Protein AF-A0A658NLT1-F1 (afdb_monomer)

Nearest PDB structures (foldseek):
  8v9l-assembly1_z  TM=5.622E-01  e=1.748E-01  Mycolicibacterium smegmatis MC2 155
  8v9j-assembly1_z  TM=5.842E-01  e=4.880E-01  Mycolicibacterium smegmatis MC2 155
  3obw-assembly1_A-2  TM=7.477E-01  e=3.549E+00  Saccharolobus solfataricus
  8rdv-assembly1_B  TM=6.171E-01  e=3.801E+00  Psychrobacter urativorans

Mean predicted aligned error: 10.51 Å

pLDDT: mean 72.24, std 15.71, range [43.0, 91.81]

Solvent-accessible surface area (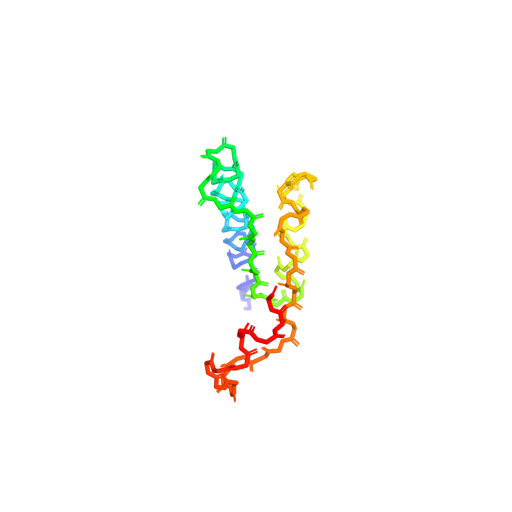backbone atoms only — not comparable to full-atom values): 4922 Å² total; per-residue (Å²): 140,79,83,83,65,62,63,63,56,51,50,51,52,52,52,32,46,52,51,33,51,51,49,45,50,34,50,77,68,62,73,51,88,69,43,77,49,77,57,57,71,71,56,46,54,52,32,62,76,59,35,52,73,75,53,47,67,33,52,72,41,80,53,87,64,80,66,91,75,62,64,82,77,60,66,72,77,81,110

Structure (mmCIF, N/CA/C/O backbone):
data_AF-A0A658NLT1-F1
#
_entry.id   AF-A0A658NLT1-F1
#
loop_
_atom_site.group_PDB
_atom_site.id
_atom_site.type_symbol
_atom_site.label_atom_id
_atom_site.label_alt_id
_atom_site.label_comp_id
_atom_site.label_asym_id
_atom_site.label_entity_id
_atom_site.label_seq_id
_atom_site.pdbx_PDB_ins_code
_atom_site.Cartn_x
_atom_site.Cartn_y
_atom_site.Cartn_z
_atom_site.occupancy
_atom_site.B_iso_or_equiv
_atom_site.auth_seq_id
_ato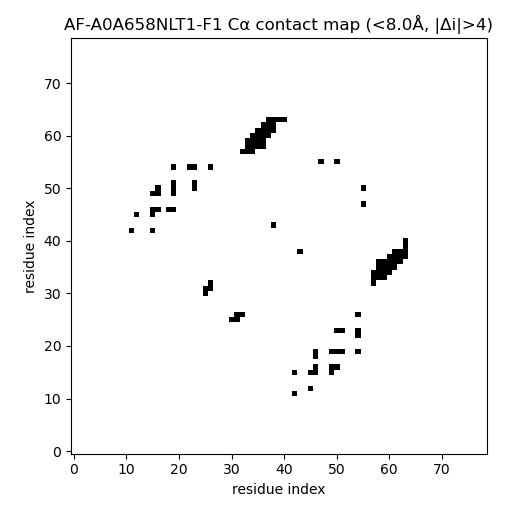m_site.auth_comp_id
_atom_site.auth_asym_id
_atom_site.auth_atom_id
_atom_site.pdbx_PDB_model_num
ATOM 1 N N . MET A 1 1 ? 19.417 9.145 -29.743 1.00 45.53 1 MET A N 1
ATOM 2 C CA . MET A 1 1 ? 19.053 8.096 -28.769 1.00 45.53 1 MET A CA 1
ATOM 3 C C . MET A 1 1 ? 18.768 8.766 -27.427 1.00 45.53 1 MET A C 1
ATOM 5 O O . MET A 1 1 ? 19.706 9.065 -26.705 1.00 45.53 1 MET A O 1
ATOM 9 N N . GLN A 1 2 ? 17.513 9.120 -27.138 1.00 47.41 2 GLN A N 1
ATOM 10 C CA . GLN A 1 2 ? 17.132 9.738 -25.858 1.00 47.41 2 GLN A CA 1
ATOM 11 C C . GLN A 1 2 ? 16.672 8.626 -24.901 1.00 47.41 2 GLN A C 1
ATOM 13 O O . GLN A 1 2 ? 15.811 7.839 -25.301 1.00 47.41 2 GLN A O 1
ATOM 18 N N 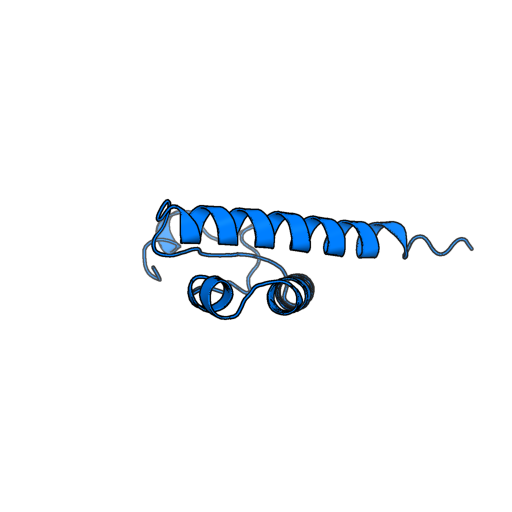. PRO A 1 3 ? 17.206 8.505 -23.674 1.00 49.81 3 PRO A N 1
ATOM 19 C CA . PRO A 1 3 ? 16.751 7.480 -22.745 1.00 49.81 3 PRO A CA 1
ATOM 20 C C . PRO A 1 3 ? 15.404 7.905 -22.142 1.00 49.81 3 PRO A C 1
ATOM 22 O O . PRO A 1 3 ? 15.339 8.675 -21.189 1.00 49.81 3 PRO A O 1
ATOM 25 N N . GLN A 1 4 ? 14.304 7.399 -22.701 1.00 54.97 4 GLN A N 1
ATOM 26 C CA . GLN A 1 4 ? 12.925 7.640 -22.240 1.00 54.97 4 GLN A CA 1
ATOM 27 C C . GLN A 1 4 ? 12.573 6.889 -20.933 1.00 54.97 4 GLN A C 1
ATOM 29 O O . GLN A 1 4 ? 11.403 6.656 -20.634 1.00 54.97 4 GLN A O 1
ATOM 34 N N . THR A 1 5 ? 13.569 6.462 -20.154 1.00 53.91 5 THR A N 1
ATOM 35 C CA . THR A 1 5 ? 13.402 5.532 -19.025 1.00 53.91 5 THR A CA 1
ATOM 36 C C . THR A 1 5 ? 13.220 6.214 -17.666 1.00 53.91 5 THR A C 1
ATOM 38 O O . THR A 1 5 ? 12.758 5.569 -16.730 1.00 53.91 5 THR A O 1
ATOM 41 N N . LEU A 1 6 ? 13.522 7.510 -17.543 1.00 55.31 6 LEU A N 1
ATOM 42 C CA . LEU A 1 6 ? 13.495 8.236 -16.263 1.00 55.31 6 LEU A CA 1
ATOM 43 C C . LEU A 1 6 ? 12.092 8.676 -15.770 1.00 55.31 6 LEU A C 1
ATOM 45 O O . LEU A 1 6 ? 11.840 8.528 -14.573 1.00 55.31 6 LEU A O 1
ATOM 49 N N . PRO A 1 7 ? 11.149 9.152 -16.616 1.00 62.12 7 PRO A N 1
ATOM 50 C CA . PRO A 1 7 ? 9.857 9.664 -16.134 1.00 62.12 7 PRO A CA 1
ATOM 51 C C . PRO A 1 7 ? 8.971 8.573 -15.527 1.00 62.12 7 PRO A C 1
ATOM 53 O O . PRO A 1 7 ? 8.475 8.719 -14.416 1.00 62.12 7 PRO A O 1
ATOM 56 N N . LYS A 1 8 ? 8.857 7.428 -16.212 1.00 64.81 8 LYS A N 1
ATOM 57 C CA . LYS A 1 8 ? 7.968 6.329 -15.802 1.00 64.81 8 LYS A CA 1
ATOM 58 C C . LYS A 1 8 ? 8.357 5.707 -14.464 1.00 64.81 8 LYS A C 1
ATOM 60 O O . LYS A 1 8 ? 7.491 5.289 -13.705 1.00 64.81 8 LYS A O 1
ATOM 65 N N . GLN A 1 9 ? 9.655 5.622 -14.169 1.00 69.31 9 GLN A N 1
ATOM 66 C CA . GLN A 1 9 ? 10.118 5.089 -12.886 1.00 69.31 9 GLN A CA 1
ATOM 67 C C . GLN A 1 9 ? 9.873 6.070 -11.740 1.00 69.31 9 GLN A C 1
ATOM 69 O O . GLN A 1 9 ? 9.518 5.651 -10.639 1.00 69.31 9 GLN A O 1
ATOM 74 N N . HIS A 1 10 ? 10.033 7.369 -12.002 1.00 75.56 10 HIS A N 1
ATOM 75 C CA . HIS A 1 10 ? 9.713 8.399 -11.025 1.00 75.56 10 HIS A CA 1
ATOM 76 C C . HIS A 1 10 ? 8.209 8.439 -10.736 1.00 75.56 10 HIS A C 1
ATOM 78 O O . HIS A 1 10 ? 7.817 8.364 -9.576 1.00 75.56 10 HIS A O 1
ATOM 84 N N . GLU A 1 11 ? 7.374 8.444 -11.775 1.00 81.75 11 GLU A N 1
ATOM 85 C CA . GLU A 1 11 ? 5.914 8.395 -11.649 1.00 81.75 11 GLU A CA 1
ATOM 86 C C . GLU A 1 11 ? 5.443 7.140 -10.913 1.00 81.75 11 GLU A C 1
ATOM 88 O O . GLU A 1 11 ? 4.617 7.242 -10.014 1.00 81.75 11 GLU A O 1
ATOM 93 N N . ALA A 1 12 ? 6.014 5.965 -11.205 1.00 81.19 12 ALA A N 1
ATOM 94 C CA . ALA A 1 12 ? 5.688 4.742 -10.473 1.00 81.19 12 ALA A CA 1
ATOM 95 C C . ALA A 1 12 ? 6.019 4.858 -8.976 1.00 81.19 12 ALA A C 1
ATOM 97 O O . ALA A 1 12 ? 5.260 4.387 -8.131 1.00 81.19 12 ALA A O 1
ATOM 98 N N . LYS A 1 13 ? 7.133 5.505 -8.623 1.00 82.94 13 LYS A N 1
ATOM 99 C CA . LYS A 1 13 ? 7.496 5.725 -7.220 1.00 82.94 13 LYS A CA 1
ATOM 100 C C . LYS A 1 13 ? 6.546 6.708 -6.535 1.00 82.94 13 LYS A C 1
ATOM 102 O O . LYS A 1 13 ? 6.123 6.433 -5.416 1.00 82.94 13 LYS A O 1
ATOM 107 N N . VAL A 1 14 ? 6.213 7.817 -7.194 1.00 86.81 14 VAL A N 1
ATOM 108 C CA . VAL A 1 14 ? 5.245 8.800 -6.680 1.00 86.81 14 VAL A CA 1
ATOM 109 C C . VAL A 1 14 ? 3.890 8.128 -6.470 1.00 86.81 14 VAL A C 1
ATOM 111 O O . VAL A 1 14 ? 3.340 8.182 -5.376 1.00 86.81 14 VAL A O 1
ATOM 114 N N . PHE A 1 15 ? 3.419 7.374 -7.461 1.00 86.62 15 PHE A N 1
ATOM 115 C CA . PHE A 1 15 ? 2.159 6.647 -7.379 1.00 86.62 15 PHE A CA 1
ATOM 116 C C . PHE A 1 15 ? 2.150 5.604 -6.250 1.00 86.62 15 PHE A C 1
ATOM 118 O O . PHE A 1 15 ? 1.165 5.477 -5.525 1.00 86.62 15 PHE A O 1
ATOM 125 N N . ALA A 1 16 ? 3.261 4.888 -6.038 1.00 87.56 16 ALA A N 1
ATOM 126 C CA . ALA A 1 16 ? 3.393 3.968 -4.910 1.00 87.56 16 ALA A CA 1
ATOM 127 C C . ALA A 1 16 ? 3.302 4.691 -3.552 1.00 87.56 16 ALA A C 1
ATOM 129 O O . ALA A 1 16 ? 2.691 4.165 -2.623 1.00 87.56 16 ALA A O 1
ATOM 130 N N . GLN A 1 17 ? 3.879 5.893 -3.432 1.00 89.06 17 GLN A N 1
ATOM 131 C CA . GLN A 1 17 ? 3.794 6.703 -2.211 1.00 89.06 17 GLN A CA 1
ATOM 132 C C . GLN A 1 17 ? 2.367 7.187 -1.942 1.00 89.06 17 GLN A C 1
ATOM 134 O O . GLN A 1 17 ? 1.906 7.104 -0.804 1.00 89.06 17 GLN A O 1
AT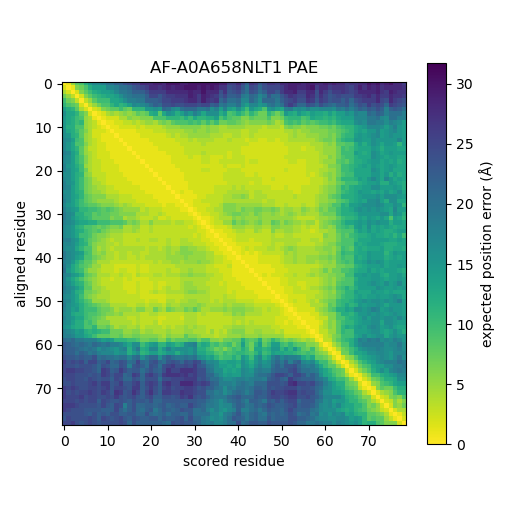OM 139 N N . GLU A 1 18 ? 1.652 7.640 -2.971 1.00 91.25 18 GLU A N 1
ATOM 140 C CA . GLU A 1 18 ? 0.251 8.050 -2.835 1.00 91.25 18 GLU A CA 1
ATOM 141 C C . GLU A 1 18 ? -0.634 6.879 -2.393 1.00 91.25 18 GLU A C 1
ATOM 143 O O . GLU A 1 18 ? -1.376 7.000 -1.419 1.00 91.25 18 GLU A O 1
ATOM 148 N N . LEU A 1 19 ? -0.478 5.709 -3.023 1.00 88.75 19 LEU A N 1
ATOM 149 C CA . LEU A 1 19 ? -1.169 4.478 -2.625 1.00 88.75 19 LEU A CA 1
ATOM 150 C C . LEU A 1 19 ? -0.887 4.101 -1.168 1.00 88.75 19 LEU A C 1
ATOM 152 O O . LEU A 1 19 ? -1.815 3.788 -0.421 1.00 88.75 19 LEU A O 1
ATOM 156 N N . ALA A 1 20 ? 0.379 4.146 -0.749 1.00 88.81 20 ALA A N 1
ATOM 157 C CA . ALA A 1 20 ? 0.756 3.854 0.628 1.00 88.81 20 ALA A CA 1
ATOM 158 C C . ALA A 1 20 ? 0.100 4.829 1.613 1.00 88.81 20 ALA A C 1
ATOM 160 O O . ALA A 1 20 ? -0.424 4.403 2.643 1.00 88.81 20 ALA A O 1
ATOM 161 N N . GLN A 1 21 ? 0.053 6.119 1.273 1.00 91.00 21 GLN A N 1
ATOM 162 C CA . GLN A 1 21 ? -0.592 7.135 2.097 1.00 91.00 21 GLN A CA 1
ATOM 163 C C . GLN A 1 21 ? -2.108 6.917 2.206 1.00 91.00 21 GLN A C 1
ATOM 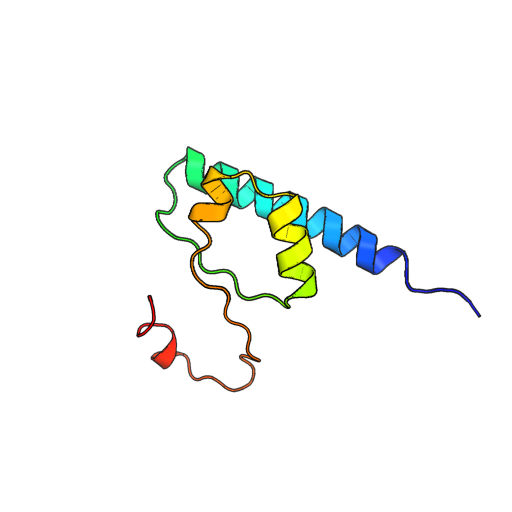165 O O . GLN A 1 21 ? -2.659 7.045 3.304 1.00 91.00 21 GLN A O 1
ATOM 170 N N . THR A 1 22 ? -2.779 6.561 1.108 1.00 89.62 22 THR A N 1
ATOM 171 C CA . THR A 1 22 ? -4.214 6.245 1.100 1.00 89.62 22 THR A CA 1
ATOM 172 C C . THR A 1 22 ? -4.517 4.996 1.923 1.00 89.62 22 THR A C 1
ATOM 174 O O . THR A 1 22 ? -5.437 5.007 2.741 1.00 89.62 22 THR A O 1
ATOM 177 N N . LEU A 1 23 ? -3.728 3.930 1.761 1.00 88.56 23 LEU A N 1
ATOM 178 C CA . LEU A 1 23 ? -3.894 2.692 2.526 1.00 88.56 23 LEU A CA 1
ATOM 179 C C . LEU A 1 23 ? -3.643 2.919 4.019 1.00 88.56 23 LEU A C 1
ATOM 181 O O . LEU A 1 23 ? -4.414 2.441 4.848 1.00 88.56 23 LEU A O 1
ATOM 185 N N . TYR A 1 24 ? -2.626 3.708 4.366 1.00 89.25 24 TYR A N 1
ATOM 186 C CA . TYR A 1 24 ? -2.374 4.117 5.743 1.00 89.25 24 TYR A CA 1
ATOM 187 C C . TYR A 1 24 ? -3.567 4.884 6.328 1.00 89.25 24 TYR A C 1
ATOM 189 O O . TYR A 1 24 ? -4.056 4.550 7.407 1.00 89.25 24 TYR A O 1
ATOM 197 N N . GLN A 1 25 ? -4.086 5.889 5.615 1.00 90.38 25 GLN A N 1
ATOM 198 C CA . GLN A 1 25 ? -5.241 6.663 6.077 1.00 90.38 25 GLN A CA 1
ATOM 199 C C . GLN A 1 25 ? -6.471 5.775 6.262 1.00 90.38 25 GLN A C 1
ATOM 201 O O . GLN A 1 25 ? -7.105 5.819 7.316 1.00 90.38 25 GLN A O 1
ATOM 206 N N . GLY A 1 26 ? -6.776 4.916 5.289 1.00 89.56 26 GLY A N 1
ATOM 207 C CA . GLY A 1 26 ? -7.893 3.981 5.390 1.00 89.56 26 GLY A CA 1
ATOM 208 C C . GLY A 1 26 ? -7.723 2.965 6.527 1.00 89.56 26 GLY A C 1
ATOM 209 O O . GLY A 1 26 ? -8.687 2.690 7.236 1.00 89.56 26 GLY A O 1
ATOM 210 N N . ARG A 1 27 ? -6.496 2.496 6.799 1.00 88.31 27 ARG A N 1
ATOM 211 C CA . ARG A 1 27 ? -6.193 1.688 7.991 1.00 88.31 27 ARG A CA 1
ATOM 212 C C . ARG A 1 27 ? -6.452 2.467 9.279 1.00 88.31 27 ARG A C 1
ATOM 214 O O . ARG A 1 27 ? -7.153 1.978 10.156 1.00 88.31 27 ARG A O 1
ATOM 221 N N . THR A 1 28 ? -5.880 3.663 9.420 1.00 89.06 28 THR A N 1
ATOM 222 C CA . THR A 1 28 ? -5.993 4.464 10.659 1.00 89.06 28 THR A CA 1
ATOM 223 C C . THR A 1 28 ? -7.415 4.941 10.947 1.00 89.06 28 THR A C 1
ATOM 225 O O . THR A 1 28 ? -7.780 5.106 12.107 1.00 89.06 28 THR A O 1
ATOM 228 N N . SER A 1 29 ? -8.229 5.113 9.907 1.00 91.81 29 SER A N 1
ATOM 229 C CA . SER A 1 29 ? -9.652 5.445 10.014 1.00 91.81 29 SER A CA 1
ATOM 230 C C . SER A 1 29 ? -10.560 4.217 10.144 1.00 91.81 29 SER A C 1
ATOM 232 O O . SER A 1 29 ? -11.776 4.376 10.214 1.00 91.81 29 SER A O 1
ATOM 234 N N . ASN A 1 30 ? -9.999 2.999 10.193 1.00 85.75 30 ASN A N 1
ATOM 235 C CA . ASN A 1 30 ? -10.741 1.734 10.163 1.00 85.75 30 ASN A CA 1
ATOM 236 C C . ASN A 1 30 ? -11.735 1.631 8.986 1.00 85.75 30 ASN A C 1
ATOM 238 O O . ASN A 1 30 ? -12.759 0.954 9.090 1.00 85.75 30 ASN A O 1
ATOM 242 N N . ALA A 1 31 ? -11.440 2.280 7.856 1.00 87.19 31 ALA A N 1
ATOM 243 C CA . ALA A 1 31 ? -12.291 2.267 6.668 1.00 87.19 31 ALA A CA 1
ATOM 244 C C . ALA A 1 31 ? -12.344 0.884 5.995 1.00 87.19 31 ALA A C 1
ATOM 246 O O . ALA A 1 31 ? -13.317 0.556 5.319 1.00 87.19 31 ALA A O 1
ATOM 247 N N . PHE A 1 32 ? -11.312 0.059 6.188 1.00 80.69 32 PHE A N 1
ATOM 248 C CA . PHE A 1 32 ? -11.262 -1.320 5.712 1.00 80.69 32 PHE A CA 1
ATOM 249 C C . PHE A 1 32 ? -10.509 -2.212 6.705 1.00 80.69 32 PHE A C 1
ATOM 251 O O . PHE A 1 32 ? -9.685 -1.740 7.484 1.00 80.69 32 PHE A O 1
ATOM 258 N N . LYS A 1 33 ? -10.787 -3.521 6.670 1.00 78.12 33 LYS A N 1
ATOM 259 C CA . LYS A 1 33 ? -10.082 -4.535 7.481 1.00 78.12 33 LYS A CA 1
ATOM 260 C C . LYS A 1 33 ? -9.047 -5.332 6.687 1.00 78.12 33 LYS A C 1
ATOM 262 O O . LYS A 1 33 ? -8.113 -5.865 7.272 1.00 78.12 33 LYS A O 1
ATOM 267 N N . ARG A 1 34 ? -9.216 -5.409 5.366 1.00 78.12 34 ARG A N 1
ATOM 268 C CA . ARG A 1 34 ? -8.358 -6.151 4.438 1.00 78.12 34 ARG A CA 1
ATOM 269 C C . ARG A 1 34 ? -8.272 -5.394 3.117 1.00 78.12 34 ARG A C 1
ATOM 271 O O . ARG A 1 34 ? -9.284 -4.848 2.682 1.00 78.12 34 ARG A O 1
ATOM 278 N N . ALA A 1 35 ? -7.093 -5.365 2.504 1.00 81.38 35 ALA A N 1
ATOM 279 C CA . ALA A 1 35 ? -6.883 -4.808 1.173 1.00 81.38 35 ALA A CA 1
ATOM 280 C C . ALA A 1 35 ? -6.242 -5.869 0.269 1.00 81.38 35 ALA A C 1
ATOM 282 O O . ALA A 1 35 ? -5.241 -6.485 0.629 1.00 81.38 35 ALA A O 1
ATOM 283 N N . ILE A 1 36 ? -6.810 -6.074 -0.916 1.00 79.31 36 ILE A N 1
ATOM 284 C CA . ILE A 1 36 ? -6.210 -6.903 -1.967 1.00 79.31 36 ILE A CA 1
ATOM 285 C C . ILE A 1 36 ? -5.543 -5.968 -2.956 1.00 79.31 36 ILE A C 1
ATOM 287 O O . ILE A 1 36 ? -6.169 -5.000 -3.391 1.00 79.31 36 ILE A O 1
ATOM 291 N N . LEU A 1 37 ? -4.306 -6.269 -3.343 1.00 76.50 37 LEU A N 1
ATOM 292 C CA . LEU A 1 37 ? -3.596 -5.458 -4.316 1.00 76.50 37 LEU A CA 1
ATOM 293 C C . LEU A 1 37 ? -3.081 -6.315 -5.467 1.00 76.50 37 LEU A C 1
ATOM 295 O O . LEU A 1 37 ? -2.247 -7.201 -5.295 1.00 76.50 37 LEU A O 1
ATOM 299 N N . VAL A 1 38 ? -3.558 -6.001 -6.666 1.00 76.88 38 VAL A N 1
ATOM 300 C CA . VAL A 1 38 ? -3.163 -6.685 -7.895 1.00 76.88 38 VAL A CA 1
ATOM 301 C C . VAL A 1 38 ? -2.230 -5.768 -8.670 1.00 76.88 38 VAL A C 1
ATOM 303 O O . VAL A 1 38 ? -2.661 -4.764 -9.233 1.00 76.88 38 VAL A O 1
ATOM 306 N N . ALA A 1 39 ? -0.938 -6.087 -8.678 1.00 75.00 39 ALA A N 1
ATOM 307 C CA . ALA A 1 39 ? 0.054 -5.331 -9.431 1.00 75.00 39 ALA A CA 1
ATOM 308 C C . ALA A 1 39 ? 1.245 -6.212 -9.844 1.00 75.00 39 ALA A C 1
ATOM 310 O O . ALA A 1 39 ? 1.505 -7.235 -9.203 1.00 75.00 39 ALA A O 1
ATOM 311 N N . PRO A 1 40 ? 2.010 -5.817 -10.882 1.00 74.44 40 PRO A N 1
ATOM 312 C CA . PRO A 1 40 ? 3.203 -6.546 -11.300 1.00 74.44 40 PRO A CA 1
ATOM 313 C C . PRO A 1 40 ? 4.228 -6.691 -10.161 1.00 74.44 40 PRO A C 1
ATOM 315 O O . PRO A 1 40 ? 4.361 -5.763 -9.354 1.00 74.44 40 PRO A O 1
ATOM 318 N N . PRO A 1 41 ? 5.038 -7.769 -10.130 1.00 74.75 41 PRO A N 1
ATOM 319 C CA . PRO A 1 41 ? 6.015 -8.012 -9.063 1.00 74.75 41 PRO A CA 1
ATOM 320 C C . PRO A 1 41 ? 6.970 -6.837 -8.819 1.00 74.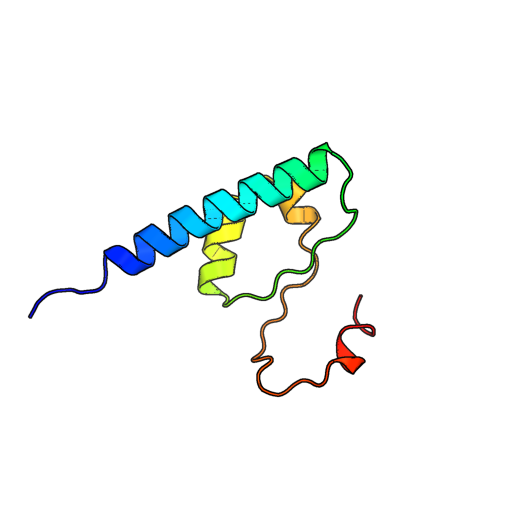75 41 PRO A C 1
ATOM 322 O O . PRO A 1 41 ? 7.274 -6.506 -7.675 1.00 74.75 41 PRO A O 1
ATOM 325 N N . ALA A 1 42 ? 7.389 -6.155 -9.891 1.00 79.62 42 ALA A N 1
ATOM 326 C CA . ALA A 1 42 ? 8.251 -4.978 -9.807 1.00 79.62 42 ALA A CA 1
ATOM 327 C C . ALA A 1 42 ? 7.582 -3.806 -9.063 1.00 79.62 42 ALA A C 1
ATOM 329 O O . ALA A 1 42 ? 8.220 -3.155 -8.237 1.00 79.62 42 ALA A O 1
ATOM 330 N N . PHE A 1 43 ? 6.292 -3.558 -9.312 1.00 80.75 43 PHE A N 1
ATOM 331 C CA . PHE A 1 43 ? 5.544 -2.500 -8.631 1.00 80.75 43 PHE A CA 1
ATOM 332 C C . PHE A 1 43 ? 5.189 -2.892 -7.196 1.00 80.75 43 PHE A C 1
ATOM 334 O O . PHE A 1 43 ? 5.297 -2.070 -6.291 1.00 80.75 43 PHE A O 1
ATOM 341 N N . MET A 1 44 ? 4.867 -4.168 -6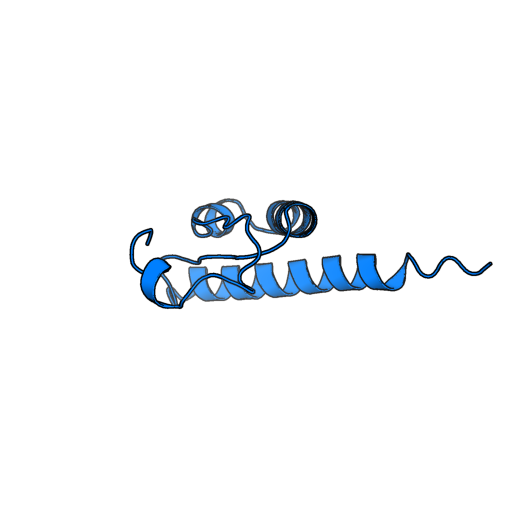.956 1.00 81.81 44 MET A N 1
ATOM 342 C CA . MET A 1 44 ? 4.707 -4.682 -5.595 1.00 81.81 44 MET A CA 1
ATOM 343 C C . MET A 1 44 ? 5.995 -4.504 -4.790 1.00 81.81 44 MET A C 1
ATOM 345 O O . MET A 1 44 ? 5.936 -4.072 -3.644 1.00 81.81 44 MET A O 1
ATOM 349 N N . GLY A 1 45 ? 7.167 -4.758 -5.377 1.00 82.19 45 GLY A N 1
ATOM 350 C CA . GLY A 1 45 ? 8.459 -4.461 -4.751 1.00 82.19 45 GLY A CA 1
ATOM 351 C C . GLY A 1 45 ? 8.581 -3.000 -4.302 1.00 82.19 45 GLY A C 1
ATOM 352 O O . GLY A 1 45 ? 8.943 -2.747 -3.154 1.00 82.19 45 GLY A O 1
ATOM 353 N N . LEU A 1 46 ? 8.201 -2.050 -5.165 1.00 84.56 46 LEU A N 1
ATOM 354 C CA . LEU A 1 46 ? 8.191 -0.618 -4.838 1.00 84.56 46 LEU A CA 1
ATOM 355 C C . LEU A 1 46 ? 7.204 -0.281 -3.717 1.00 84.56 46 LEU A C 1
ATOM 357 O O . LEU A 1 46 ? 7.573 0.430 -2.788 1.00 84.56 46 LEU A O 1
ATOM 361 N N . LEU A 1 47 ? 5.984 -0.816 -3.771 1.00 84.31 47 LEU A N 1
ATOM 362 C CA . LEU A 1 47 ? 4.966 -0.599 -2.743 1.00 84.31 47 LEU A CA 1
ATOM 363 C C . LEU A 1 47 ? 5.409 -1.106 -1.370 1.00 84.31 47 LEU A C 1
ATOM 365 O O . LEU A 1 47 ? 5.270 -0.390 -0.386 1.00 84.31 47 LEU A O 1
ATOM 369 N N . ASN A 1 48 ? 6.008 -2.296 -1.282 1.00 83.06 48 ASN A N 1
ATOM 370 C CA . ASN A 1 48 ? 6.516 -2.802 0.001 1.00 83.06 48 ASN A CA 1
ATOM 371 C C . ASN A 1 48 ? 7.641 -1.943 0.577 1.00 83.06 48 ASN A C 1
ATOM 373 O O . ASN A 1 48 ? 7.819 -1.922 1.788 1.00 83.06 48 ASN A O 1
ATOM 377 N N . ALA A 1 49 ? 8.408 -1.259 -0.274 1.00 84.94 49 ALA A N 1
ATOM 378 C CA . ALA A 1 49 ? 9.462 -0.363 0.180 1.00 84.94 49 ALA A CA 1
ATOM 379 C C . ALA A 1 49 ? 8.917 0.954 0.763 1.00 84.94 49 ALA A C 1
ATOM 381 O O . ALA A 1 49 ? 9.650 1.640 1.473 1.00 84.94 49 ALA A O 1
ATOM 382 N N . VAL A 1 50 ? 7.665 1.322 0.458 1.00 88.00 50 VAL A N 1
ATOM 383 C CA . VAL A 1 50 ? 7.034 2.572 0.924 1.00 88.00 50 VAL A CA 1
ATOM 384 C C . VAL A 1 50 ? 5.914 2.359 1.948 1.00 88.00 50 VAL A C 1
ATOM 386 O O . VAL A 1 50 ? 5.594 3.290 2.681 1.00 88.00 50 VAL A O 1
ATOM 389 N N . LEU A 1 51 ? 5.320 1.164 2.016 1.00 86.62 51 LEU A N 1
ATOM 390 C CA . LEU A 1 51 ? 4.305 0.808 3.010 1.00 86.62 51 LEU A CA 1
ATOM 391 C C . LEU A 1 51 ? 4.927 0.631 4.402 1.00 86.62 51 LEU A C 1
ATOM 393 O O . LEU A 1 51 ? 5.985 0.022 4.552 1.00 86.62 51 LEU A O 1
ATOM 397 N N . ASP A 1 52 ? 4.236 1.102 5.443 1.00 82.19 52 ASP A N 1
ATOM 398 C CA . ASP A 1 52 ? 4.586 0.789 6.828 1.00 82.19 52 ASP A CA 1
ATOM 399 C C . ASP A 1 52 ? 4.220 -0.661 7.169 1.00 82.19 52 ASP A C 1
ATOM 401 O O . ASP A 1 52 ? 3.255 -1.217 6.644 1.00 82.19 52 ASP A O 1
ATOM 405 N N . GLY A 1 53 ? 4.975 -1.274 8.087 1.00 81.81 53 GLY A N 1
ATOM 406 C CA . GLY A 1 53 ? 4.798 -2.679 8.478 1.00 81.81 53 GLY A CA 1
ATOM 407 C C . GLY A 1 53 ? 3.342 -3.091 8.768 1.00 81.81 53 GLY A C 1
ATOM 408 O O . GLY A 1 53 ? 2.908 -4.117 8.245 1.00 81.81 53 GLY A O 1
ATOM 409 N N . PRO A 1 54 ? 2.557 -2.310 9.537 1.00 82.62 54 PRO A N 1
ATOM 410 C CA . PRO A 1 54 ? 1.142 -2.601 9.783 1.00 82.62 54 PRO A CA 1
ATOM 411 C C . PRO A 1 54 ? 0.256 -2.531 8.532 1.00 82.62 54 PRO A C 1
ATOM 413 O O . PRO A 1 54 ? -0.616 -3.376 8.355 1.00 82.62 54 PRO A O 1
ATOM 416 N N . THR A 1 55 ? 0.465 -1.550 7.651 1.00 81.69 55 THR A N 1
ATOM 417 C CA . THR A 1 55 ? -0.322 -1.422 6.413 1.00 81.69 55 THR A CA 1
ATOM 418 C C . THR A 1 55 ? 0.056 -2.506 5.404 1.00 81.69 55 THR A C 1
ATOM 420 O O . THR A 1 55 ? -0.821 -3.052 4.740 1.00 81.69 55 THR A O 1
ATOM 423 N N . ALA A 1 56 ? 1.332 -2.901 5.345 1.00 81.38 56 ALA A N 1
ATOM 424 C CA . ALA A 1 56 ? 1.792 -4.018 4.523 1.00 81.38 56 ALA A CA 1
ATOM 425 C C . ALA A 1 56 ? 1.144 -5.354 4.932 1.00 81.38 56 ALA A C 1
ATOM 427 O O . ALA A 1 56 ? 0.815 -6.156 4.065 1.00 81.38 56 ALA A O 1
ATOM 428 N N . GLN A 1 57 ? 0.889 -5.576 6.227 1.00 79.62 57 GLN A N 1
ATOM 429 C CA . GLN A 1 57 ? 0.190 -6.777 6.713 1.00 79.62 57 GLN A CA 1
ATOM 430 C C . GLN A 1 57 ? -1.281 -6.849 6.280 1.00 79.62 57 GLN A C 1
ATOM 432 O O . GLN A 1 57 ? -1.843 -7.938 6.202 1.00 79.62 57 GLN A O 1
ATOM 437 N N . MET A 1 58 ? -1.917 -5.711 5.985 1.00 76.69 58 MET A N 1
ATOM 438 C CA . MET A 1 58 ? -3.292 -5.697 5.475 1.00 76.69 58 MET A CA 1
ATOM 439 C C . MET A 1 58 ? -3.373 -6.064 3.992 1.00 76.69 58 MET A C 1
ATOM 441 O O . MET A 1 58 ? -4.450 -6.448 3.529 1.00 76.69 58 MET A O 1
ATOM 445 N N . VAL A 1 59 ? -2.254 -5.958 3.266 1.00 75.06 59 VAL A N 1
ATOM 446 C CA . VAL A 1 59 ? -2.132 -6.340 1.857 1.00 75.06 59 VAL A CA 1
ATOM 447 C C . VAL A 1 59 ? -1.912 -7.847 1.783 1.00 75.06 59 VAL A C 1
ATOM 449 O O . VAL A 1 59 ? -0.792 -8.342 1.879 1.00 75.06 59 VAL A O 1
ATOM 452 N N . THR A 1 60 ? -3.010 -8.585 1.672 1.00 61.88 60 THR A N 1
ATOM 453 C CA . THR A 1 60 ? -3.039 -10.040 1.921 1.00 61.88 60 THR A CA 1
ATOM 454 C C . THR A 1 60 ? -2.959 -10.878 0.655 1.00 61.88 60 THR A C 1
ATOM 456 O O . THR A 1 60 ? -2.553 -12.031 0.721 1.00 61.88 60 THR A O 1
ATOM 459 N N . ASP A 1 61 ? -3.252 -10.290 -0.503 1.00 58.84 61 ASP A N 1
ATOM 460 C CA . ASP A 1 61 ? -3.312 -11.020 -1.763 1.00 58.84 61 ASP A CA 1
ATOM 461 C C . ASP A 1 61 ? -2.468 -10.336 -2.830 1.00 58.84 61 ASP A C 1
ATOM 463 O O . ASP A 1 61 ? -2.819 -9.273 -3.344 1.00 58.84 61 ASP A O 1
ATOM 467 N N . ARG A 1 62 ? -1.338 -10.973 -3.150 1.00 56.94 62 ARG A N 1
ATOM 468 C CA . AR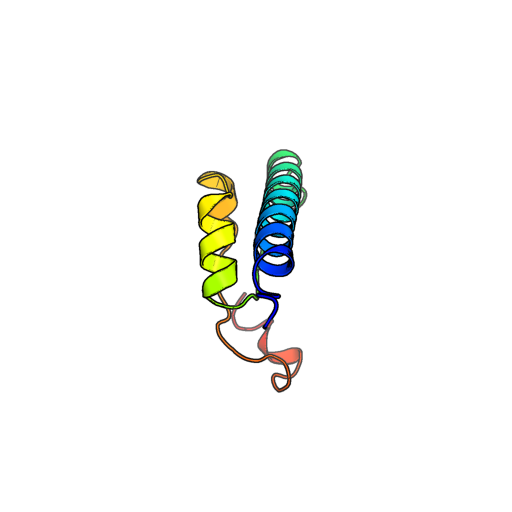G A 1 62 ? -0.552 -10.733 -4.363 1.00 56.94 62 ARG A CA 1
ATOM 469 C C . ARG A 1 62 ? -1.057 -11.675 -5.434 1.00 56.94 62 ARG A C 1
ATOM 471 O O . ARG A 1 62 ? -0.555 -12.789 -5.565 1.00 56.94 62 ARG A O 1
ATOM 478 N N . PHE A 1 63 ? -2.027 -11.231 -6.219 1.00 57.72 63 PHE A N 1
ATOM 479 C CA . PHE A 1 63 ? -2.382 -11.989 -7.407 1.00 57.72 63 PHE A CA 1
ATOM 480 C C . PHE A 1 63 ? -1.398 -11.675 -8.530 1.00 57.72 63 PHE A C 1
ATOM 482 O O . PHE A 1 63 ? -1.508 -10.688 -9.256 1.00 57.72 63 PHE A O 1
ATOM 489 N N . GLU A 1 64 ? -0.400 -12.541 -8.653 1.00 53.56 64 GLU A N 1
ATOM 490 C CA . GLU A 1 64 ? 0.495 -12.601 -9.797 1.00 53.56 64 GLU A CA 1
ATOM 491 C C . GLU A 1 64 ? -0.221 -13.334 -10.934 1.00 53.56 64 GLU A C 1
ATOM 493 O O . GLU A 1 64 ? 0.050 -14.507 -11.168 1.00 53.56 64 GLU A O 1
ATOM 498 N N . LYS A 1 65 ? -1.191 -12.694 -11.601 1.00 43.00 65 LYS A N 1
ATOM 499 C CA . LYS A 1 65 ? -1.621 -13.134 -12.937 1.00 43.00 65 LYS A CA 1
ATOM 500 C C . LYS A 1 65 ? -2.535 -12.143 -13.638 1.00 43.00 65 LYS A C 1
ATOM 502 O O . LYS A 1 65 ? -3.503 -11.656 -13.081 1.00 43.00 65 LYS A O 1
ATOM 507 N N . ASP A 1 66 ? -2.183 -11.893 -14.891 1.00 50.66 66 ASP A N 1
ATOM 508 C CA . ASP A 1 66 ? -2.977 -11.320 -15.975 1.00 50.66 66 ASP A CA 1
ATOM 509 C C . ASP A 1 66 ? -4.502 -11.529 -15.823 1.00 50.66 66 ASP A C 1
ATOM 511 O O . ASP A 1 66 ? -5.063 -12.538 -16.251 1.00 50.66 66 ASP A O 1
ATOM 515 N N . TYR A 1 67 ? -5.203 -10.545 -15.251 1.00 48.19 67 TY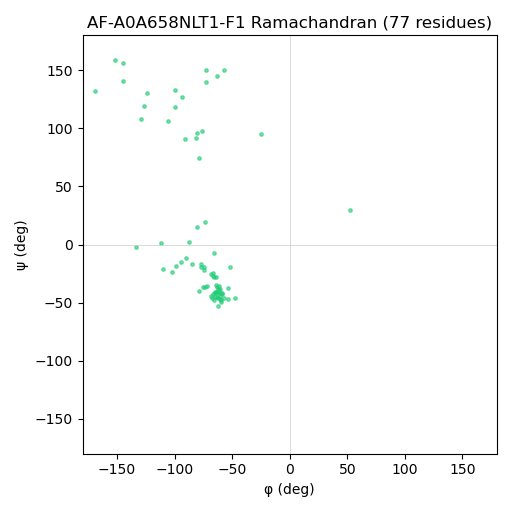R A N 1
ATOM 516 C CA . TYR A 1 67 ? -6.672 -10.544 -15.153 1.00 48.19 67 TYR A CA 1
ATOM 517 C C . TYR A 1 67 ? -7.365 -10.103 -16.446 1.00 48.19 67 TYR A C 1
ATOM 519 O O . TYR A 1 67 ? -8.569 -9.868 -16.460 1.00 48.19 67 TYR A O 1
ATOM 527 N N . THR A 1 68 ? -6.652 -10.065 -17.574 1.00 52.59 68 THR A N 1
ATOM 528 C CA . THR A 1 68 ? -7.305 -9.966 -18.887 1.00 52.59 68 THR A CA 1
ATOM 529 C C . THR A 1 68 ? -8.127 -11.221 -19.225 1.00 52.59 68 THR A C 1
ATOM 531 O O . THR A 1 68 ? -8.840 -11.217 -20.227 1.00 52.59 68 THR A O 1
ATOM 534 N N . LYS A 1 69 ? -8.056 -12.292 -18.411 1.00 44.81 69 LYS A N 1
ATOM 535 C CA . LYS A 1 69 ? -8.728 -13.576 -18.681 1.00 44.81 69 LYS A CA 1
ATOM 536 C C . LYS A 1 69 ? -9.494 -14.224 -17.520 1.00 44.81 69 LYS A C 1
ATOM 538 O O . LYS A 1 69 ? -10.093 -15.270 -17.756 1.00 44.81 69 LYS A O 1
ATOM 543 N N . THR A 1 70 ? -9.516 -13.662 -16.312 1.00 43.34 70 THR A N 1
ATOM 544 C CA . THR A 1 70 ? -10.180 -14.332 -15.177 1.00 43.34 70 THR A CA 1
ATOM 545 C C . THR A 1 70 ? -11.577 -13.748 -14.952 1.00 43.34 70 THR A C 1
ATOM 547 O O . THR A 1 70 ? -11.687 -12.550 -14.679 1.00 43.34 70 THR A O 1
ATOM 550 N N . PRO A 1 71 ? -12.651 -14.549 -15.081 1.00 46.50 71 PRO A N 1
ATOM 551 C CA . PRO A 1 71 ? -14.009 -14.092 -14.827 1.00 46.50 71 PRO A CA 1
ATOM 552 C C . PRO A 1 71 ? -14.177 -13.675 -13.360 1.00 46.50 71 PRO A C 1
ATOM 554 O O . PRO A 1 71 ? -13.595 -14.260 -12.449 1.00 46.50 71 PRO A O 1
ATOM 557 N N . GLN A 1 72 ? -15.002 -12.649 -13.156 1.00 53.16 72 GLN A N 1
ATOM 558 C CA . GLN A 1 72 ? -15.280 -11.970 -11.885 1.00 53.16 72 GLN A CA 1
ATOM 559 C C . GLN A 1 72 ? -15.687 -12.912 -10.725 1.00 53.16 72 GLN A C 1
ATOM 561 O O . GLN A 1 72 ? -15.543 -12.536 -9.564 1.00 53.16 72 GLN A O 1
ATOM 566 N N . ASP A 1 73 ? -16.132 -14.135 -11.028 1.00 51.25 73 ASP A N 1
ATOM 567 C CA . ASP A 1 73 ? -16.594 -15.153 -10.073 1.00 51.25 73 ASP A CA 1
ATOM 568 C C . ASP A 1 73 ? -15.486 -15.853 -9.256 1.00 51.25 73 ASP A C 1
ATOM 570 O O . ASP A 1 73 ? -15.758 -16.376 -8.177 1.00 51.25 73 ASP A O 1
ATOM 574 N N . GLU A 1 74 ? -14.222 -15.867 -9.698 1.00 50.91 74 GLU A N 1
ATOM 575 C CA . GLU A 1 74 ? -13.156 -16.556 -8.937 1.00 50.91 74 GLU A CA 1
ATOM 576 C C . GLU A 1 74 ? -12.527 -15.706 -7.824 1.00 50.91 74 GLU A C 1
ATOM 578 O O . GLU A 1 74 ? -11.917 -16.248 -6.900 1.00 50.91 74 GLU A O 1
ATOM 583 N N . LEU A 1 75 ? -12.713 -14.382 -7.854 1.00 52.66 75 LEU A N 1
ATOM 584 C CA . LEU A 1 75 ? -12.138 -13.469 -6.858 1.00 52.66 75 LEU A CA 1
ATOM 585 C C . LEU A 1 75 ? -12.735 -13.666 -5.456 1.00 52.66 75 LEU A C 1
ATOM 587 O O . LEU A 1 75 ? -12.061 -13.409 -4.463 1.00 52.66 75 LEU A O 1
ATOM 591 N N . GLY A 1 76 ? -13.976 -14.153 -5.365 1.00 53.50 76 GLY A N 1
ATOM 592 C CA . GLY A 1 76 ? -14.642 -14.415 -4.087 1.00 53.50 76 GLY A CA 1
ATOM 593 C C . GLY A 1 76 ? -14.190 -15.697 -3.383 1.00 53.50 76 GLY A C 1
ATOM 594 O O . GLY A 1 76 ? -14.442 -15.840 -2.195 1.00 53.50 76 GLY A O 1
ATOM 595 N N . GLN A 1 77 ? -13.527 -16.626 -4.082 1.00 50.69 77 GLN A N 1
ATOM 596 C CA . GLN A 1 77 ? -13.178 -17.941 -3.521 1.00 50.69 77 GLN A CA 1
ATOM 597 C C . GLN A 1 77 ? -11.805 -17.977 -2.826 1.00 50.69 77 GLN A C 1
ATOM 599 O O . GLN A 1 77 ? -11.511 -18.942 -2.126 1.00 50.69 77 GLN A O 1
ATOM 604 N N . HIS A 1 78 ? -10.977 -16.940 -2.997 1.00 50.56 78 HIS A N 1
ATOM 605 C CA . HIS A 1 78 ? -9.663 -16.805 -2.343 1.00 50.56 78 HIS A CA 1
ATOM 606 C C . HIS A 1 78 ? -9.598 -15.674 -1.297 1.00 50.56 78 HIS A C 1
ATOM 608 O O . HIS A 1 78 ? -8.549 -15.461 -0.685 1.00 50.56 78 HIS A O 1
ATOM 614 N N . LEU A 1 79 ? -10.711 -14.969 -1.071 1.00 50.19 79 LEU A N 1
ATOM 615 C CA . LEU A 1 79 ? -10.865 -13.955 -0.026 1.00 50.19 79 LEU A CA 1
ATOM 616 C C . LEU A 1 79 ? -11.354 -14.561 1.285 1.00 50.19 79 LEU A C 1
ATOM 618 O O . LEU A 1 79 ? -10.768 -14.195 2.329 1.00 50.19 79 LEU A O 1
#

Sequence (79 aa):
MQPQTLPKQHEAKVFAQELAQTLYQGRTSNAFKRAILVAPPAFMGLLNAVLDGPTAQMVTDRFEKDYTKTPQDELGQHL

Radius of gyration: 14.75 Å; Cα contacts (8 Å, |Δi|>4): 53; chains: 1; bounding box: 36×28×39 Å

Secondary structure (DSSP, 8-state):
---TTHHHHHHHHHHHHHHHHHHHHHHHTTS-S-EEE---HHHHHHHHHHS-HHHHHHEEEE--S-TTS--TTSTTS--

Foldseek 3Di:
DDPPPPPVVVVLLVVLLVVQVVLVVCVVVVVDQADEDEDAPVSVVSNVVNHDPVSVVRHDDHPPDDPVDDDPVVVVVVD